Protein AF-A0A0B5AF72-F1 (afdb_monomer_lite)

pLDDT: mean 94.75, std 3.99, range [81.69, 98.5]

Structure (mmCIF, N/CA/C/O backbone):
data_AF-A0A0B5AF72-F1
#
_entry.id   AF-A0A0B5AF72-F1
#
loop_
_atom_site.group_PDB
_atom_site.id
_atom_site.type_symbol
_atom_site.label_atom_id
_atom_site.label_alt_id
_atom_site.label_comp_id
_atom_site.label_asym_id
_atom_site.label_entity_id
_atom_site.label_seq_id
_atom_site.pdbx_PDB_ins_code
_atom_site.Cartn_x
_atom_site.Cartn_y
_atom_site.Cartn_z
_atom_site.occupancy
_atom_site.B_iso_or_equiv
_atom_site.auth_seq_id
_atom_site.auth_comp_id
_atom_site.auth_asym_id
_atom_site.auth_atom_id
_atom_site.pdbx_PDB_model_num
ATOM 1 N N . ARG A 1 1 ? 0.062 -11.822 4.879 1.00 89.31 1 ARG A N 1
ATOM 2 C CA . ARG A 1 1 ? -0.081 -11.458 6.305 1.00 89.31 1 ARG A CA 1
ATOM 3 C C . ARG A 1 1 ? 1.266 -10.952 6.785 1.00 89.31 1 ARG A C 1
ATOM 5 O O . ARG A 1 1 ? 2.211 -11.730 6.780 1.00 89.31 1 ARG A O 1
ATOM 12 N N . THR A 1 2 ? 1.363 -9.663 7.081 1.00 95.06 2 THR A N 1
ATOM 13 C CA . THR A 1 2 ? 2.614 -8.940 7.354 1.00 95.06 2 THR A CA 1
ATOM 14 C C . THR A 1 2 ? 2.796 -8.628 8.838 1.00 95.06 2 THR A C 1
ATOM 16 O O . THR A 1 2 ? 3.921 -8.395 9.265 1.00 95.06 2 THR A O 1
ATOM 19 N N . GLY A 1 3 ? 1.713 -8.626 9.625 1.00 94.19 3 GLY A N 1
ATOM 20 C CA . GLY A 1 3 ? 1.731 -8.202 11.026 1.00 94.19 3 GLY A CA 1
ATOM 21 C C . GLY A 1 3 ? 1.612 -6.686 11.216 1.00 94.19 3 GLY A C 1
ATOM 22 O O . GLY A 1 3 ? 1.630 -6.223 12.352 1.00 94.19 3 GLY A O 1
ATOM 23 N N . TYR A 1 4 ? 1.459 -5.914 10.133 1.00 95.25 4 TYR A N 1
ATOM 24 C CA . TYR A 1 4 ? 1.215 -4.470 10.175 1.00 95.25 4 TYR A CA 1
ATOM 25 C C . TYR A 1 4 ? -0.272 -4.199 9.914 1.00 95.25 4 TYR A C 1
ATOM 27 O O . TYR A 1 4 ? -0.705 -4.367 8.772 1.00 95.25 4 TYR A O 1
ATOM 35 N N . PRO A 1 5 ? -1.061 -3.767 10.922 1.00 95.81 5 PRO A N 1
ATOM 36 C CA . PRO A 1 5 ? -2.522 -3.757 10.824 1.00 95.81 5 PRO A CA 1
ATOM 37 C C . PRO A 1 5 ? -3.080 -2.980 9.630 1.00 95.81 5 PRO A C 1
ATOM 39 O O . PRO A 1 5 ? -3.944 -3.496 8.933 1.00 95.81 5 PRO A O 1
ATOM 42 N N . LEU A 1 6 ? -2.555 -1.786 9.333 1.00 95.81 6 LEU A N 1
ATOM 43 C CA . LEU A 1 6 ? -3.042 -0.981 8.206 1.00 95.81 6 LEU A CA 1
ATOM 44 C C . LEU A 1 6 ? -2.759 -1.643 6.844 1.00 95.81 6 LEU A C 1
ATOM 46 O O . LEU A 1 6 ? -3.601 -1.613 5.950 1.00 95.81 6 LEU A O 1
ATOM 50 N N . VAL A 1 7 ? -1.596 -2.287 6.702 1.00 97.19 7 VAL A N 1
ATOM 51 C CA . VAL A 1 7 ? -1.216 -3.018 5.482 1.00 97.19 7 VAL A CA 1
ATOM 52 C C . VAL A 1 7 ? -2.067 -4.279 5.335 1.00 97.19 7 VAL A C 1
ATOM 54 O O . VAL A 1 7 ? -2.611 -4.532 4.266 1.00 97.19 7 VAL A O 1
ATOM 57 N N . ASP A 1 8 ? -2.206 -5.065 6.405 1.00 97.69 8 ASP A N 1
ATOM 58 C CA . ASP A 1 8 ? -2.997 -6.299 6.391 1.00 97.69 8 ASP A CA 1
ATOM 59 C C . ASP A 1 8 ? -4.496 -6.022 6.172 1.00 97.69 8 ASP A C 1
ATOM 61 O O . ASP A 1 8 ? -5.150 -6.785 5.458 1.00 97.69 8 ASP A O 1
ATOM 65 N N . ALA A 1 9 ? -5.028 -4.923 6.720 1.00 97.69 9 ALA A N 1
ATOM 66 C CA . ALA A 1 9 ? -6.384 -4.447 6.454 1.00 97.69 9 ALA A CA 1
ATOM 67 C C . ALA A 1 9 ? -6.574 -4.100 4.970 1.00 97.69 9 ALA A C 1
ATOM 69 O O . ALA A 1 9 ? -7.504 -4.610 4.349 1.00 97.69 9 ALA A O 1
ATOM 70 N N . GLY A 1 10 ? -5.642 -3.340 4.382 1.00 97.69 10 GLY A N 1
ATOM 71 C CA . GLY A 1 10 ? -5.648 -3.027 2.952 1.00 97.69 10 GLY A CA 1
ATOM 72 C C . GLY A 1 10 ? -5.625 -4.269 2.069 1.00 97.69 10 GLY A C 1
ATOM 73 O O . GLY A 1 10 ? -6.468 -4.436 1.194 1.00 97.69 10 GLY A O 1
ATOM 74 N N . MET A 1 11 ? -4.722 -5.211 2.336 1.00 98.31 11 MET A N 1
ATOM 75 C CA . MET A 1 11 ? -4.662 -6.442 1.542 1.00 98.31 11 MET A CA 1
ATOM 76 C C . MET A 1 11 ? -5.947 -7.283 1.647 1.00 98.31 11 MET A C 1
ATOM 78 O O . MET A 1 11 ? -6.306 -7.961 0.685 1.00 98.31 11 MET A O 1
ATOM 82 N N . ARG A 1 12 ? -6.658 -7.242 2.786 1.00 98.38 12 ARG A N 1
ATOM 83 C CA . ARG A 1 12 ? -7.964 -7.905 2.939 1.00 98.38 12 ARG A CA 1
ATOM 84 C C . ARG A 1 12 ? -9.094 -7.166 2.231 1.00 98.38 12 ARG A C 1
ATOM 86 O O . ARG A 1 12 ? -9.921 -7.834 1.618 1.00 98.38 12 ARG A O 1
ATOM 93 N N . GLU A 1 13 ? -9.118 -5.835 2.292 1.00 98.50 13 GLU A N 1
ATOM 94 C CA . GLU A 1 13 ? -10.061 -5.015 1.523 1.00 98.50 13 GLU A CA 1
ATOM 95 C C . GLU A 1 13 ? -9.928 -5.304 0.028 1.00 98.50 13 GLU A C 1
ATOM 97 O O . GLU A 1 13 ? -10.921 -5.645 -0.618 1.00 98.50 13 GLU A O 1
ATOM 102 N N . LEU A 1 14 ? -8.696 -5.252 -0.491 1.00 98.38 14 LEU A N 1
ATOM 103 C CA . LEU A 1 14 ? -8.390 -5.532 -1.890 1.00 98.38 14 LEU A CA 1
ATOM 104 C C . LEU A 1 14 ? -8.913 -6.905 -2.307 1.00 98.38 14 LEU A C 1
ATOM 106 O O . LEU A 1 14 ? -9.634 -7.022 -3.289 1.00 98.38 14 LEU A O 1
ATOM 110 N N . TRP A 1 15 ? -8.593 -7.945 -1.536 1.00 98.00 15 TRP A N 1
ATOM 111 C CA . TRP A 1 15 ? -9.016 -9.303 -1.863 1.00 98.00 15 TRP A CA 1
ATOM 112 C C . TRP A 1 15 ? -10.539 -9.491 -1.815 1.00 98.00 15 TRP A C 1
ATOM 114 O O . TRP A 1 15 ? -11.099 -10.229 -2.621 1.00 98.00 15 TRP A O 1
ATOM 124 N N . ALA A 1 16 ? -11.216 -8.845 -0.865 1.00 98.19 16 ALA A N 1
ATOM 125 C CA . ALA A 1 16 ? -12.653 -9.002 -0.672 1.00 98.19 16 ALA A CA 1
ATOM 126 C C . ALA A 1 16 ? -13.496 -8.179 -1.658 1.00 98.19 16 ALA A C 1
ATOM 128 O O . ALA A 1 16 ? -14.629 -8.559 -1.949 1.00 98.19 16 ALA A O 1
ATOM 129 N N . THR A 1 17 ? -12.978 -7.042 -2.127 1.00 98.50 17 THR A N 1
ATOM 130 C CA . THR A 1 17 ? -13.766 -6.048 -2.880 1.00 98.50 17 THR A CA 1
ATOM 131 C C . THR A 1 17 ? -13.237 -5.766 -4.277 1.00 98.50 17 THR A C 1
ATOM 133 O O . THR A 1 17 ? -13.971 -5.234 -5.104 1.00 98.50 17 THR A O 1
ATOM 136 N N . GLY A 1 18 ? -11.972 -6.095 -4.536 1.00 98.38 18 GLY A N 1
ATOM 137 C CA . GLY A 1 18 ? -11.254 -5.688 -5.736 1.00 98.38 18 GLY A CA 1
ATOM 138 C C . GLY A 1 18 ? -11.019 -4.179 -5.829 1.00 98.38 18 GLY A C 1
ATOM 139 O O . GLY A 1 18 ? -10.831 -3.648 -6.919 1.00 98.38 18 GLY A O 1
ATOM 140 N N . TRP A 1 19 ? -11.050 -3.460 -4.707 1.00 98.12 19 TRP A N 1
ATOM 141 C CA . TRP A 1 19 ? -10.807 -2.023 -4.661 1.00 98.12 19 TRP A CA 1
ATOM 142 C C . TRP A 1 19 ? -9.934 -1.653 -3.463 1.00 98.12 19 TRP A C 1
ATOM 144 O O . TRP A 1 19 ? -9.903 -2.349 -2.452 1.00 98.12 19 TRP A O 1
ATOM 154 N N . LEU A 1 20 ? -9.222 -0.534 -3.582 1.00 97.88 20 LEU A N 1
ATOM 155 C CA . LEU A 1 20 ? -8.472 0.083 -2.495 1.00 97.88 20 LEU A CA 1
ATOM 156 C C . LEU A 1 20 ? -8.585 1.597 -2.564 1.00 97.88 20 LEU A C 1
ATOM 158 O O . LEU A 1 20 ? -8.392 2.186 -3.633 1.00 97.88 20 LEU A O 1
ATOM 162 N N . HIS A 1 21 ? -8.759 2.222 -1.400 1.00 95.88 21 HIS A N 1
ATOM 163 C CA . HIS A 1 21 ? -8.616 3.666 -1.270 1.00 95.88 21 HIS A CA 1
ATOM 164 C C . HIS A 1 21 ? -7.190 4.090 -1.646 1.00 95.88 21 HIS A C 1
ATOM 166 O O . HIS A 1 21 ? -6.221 3.454 -1.229 1.00 95.88 21 HIS A O 1
ATOM 172 N N . ASP A 1 22 ? -7.042 5.192 -2.386 1.00 94.44 22 ASP A N 1
ATOM 173 C CA . ASP A 1 22 ? -5.755 5.666 -2.924 1.00 94.44 22 ASP A CA 1
ATOM 174 C C . ASP A 1 22 ? -4.644 5.746 -1.859 1.00 94.44 22 ASP A C 1
ATOM 176 O O . ASP A 1 22 ? -3.522 5.276 -2.049 1.00 94.44 22 ASP A O 1
ATOM 180 N N . ARG A 1 23 ? -4.972 6.256 -0.667 1.00 93.94 23 ARG A N 1
ATOM 181 C CA . ARG A 1 23 ? -4.008 6.309 0.446 1.00 93.94 23 ARG A CA 1
ATOM 182 C C . ARG A 1 23 ? -3.550 4.929 0.912 1.00 93.94 23 ARG A C 1
ATOM 184 O O . ARG A 1 23 ? -2.375 4.762 1.226 1.00 93.94 23 ARG A O 1
ATOM 191 N N . ILE A 1 24 ? -4.441 3.941 0.919 1.00 96.12 24 ILE A N 1
ATOM 192 C CA . ILE A 1 24 ? -4.094 2.567 1.286 1.00 96.12 24 ILE A CA 1
ATOM 193 C C . ILE A 1 24 ? -3.250 1.917 0.188 1.00 96.12 24 ILE A C 1
ATOM 195 O O . ILE A 1 24 ? -2.290 1.225 0.520 1.00 96.12 24 ILE A O 1
ATOM 199 N N . ARG A 1 25 ? -3.512 2.211 -1.097 1.00 97.06 25 ARG A N 1
ATOM 200 C CA . ARG A 1 25 ? -2.623 1.800 -2.201 1.00 97.06 25 ARG A CA 1
ATOM 201 C C . ARG A 1 25 ? -1.199 2.295 -1.961 1.00 97.06 25 ARG A C 1
ATOM 203 O O . ARG A 1 25 ? -0.270 1.499 -2.004 1.00 97.06 25 ARG A O 1
ATOM 210 N N . VAL A 1 26 ? -1.026 3.573 -1.612 1.0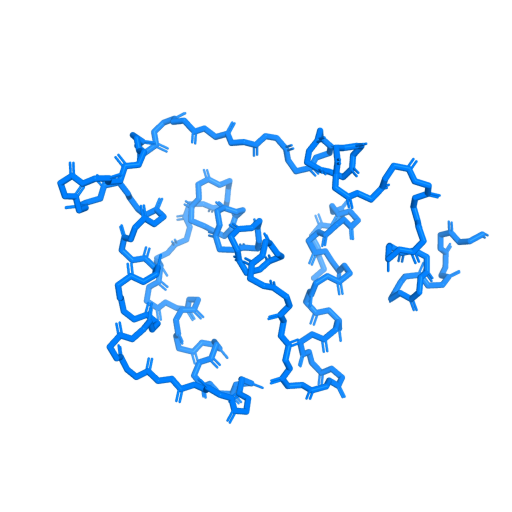0 95.38 26 VAL A N 1
ATOM 211 C CA . VAL A 1 26 ? 0.299 4.136 -1.292 1.00 95.38 26 VAL A CA 1
ATOM 212 C C . VAL A 1 26 ? 0.955 3.429 -0.105 1.00 95.38 26 VAL A C 1
ATOM 214 O O . VAL A 1 26 ? 2.126 3.067 -0.200 1.00 95.38 26 VAL A O 1
ATOM 217 N N . VAL A 1 27 ? 0.227 3.192 0.991 1.00 95.69 27 VAL A N 1
ATOM 218 C CA . VAL A 1 27 ? 0.765 2.498 2.177 1.00 95.69 27 VAL A CA 1
ATOM 219 C C . VAL A 1 27 ? 1.210 1.075 1.836 1.00 95.69 27 VAL A C 1
ATOM 221 O O . VAL A 1 27 ? 2.332 0.686 2.160 1.00 95.69 27 VAL A O 1
ATOM 224 N N . VAL A 1 28 ? 0.356 0.305 1.159 1.00 97.00 28 VAL A N 1
ATOM 225 C CA . VAL A 1 28 ? 0.627 -1.086 0.774 1.00 97.00 28 VAL A CA 1
ATOM 226 C C . VAL A 1 28 ? 1.807 -1.163 -0.196 1.00 97.00 28 VAL A C 1
ATOM 228 O O . VAL A 1 28 ? 2.738 -1.938 0.033 1.00 97.00 28 VAL A O 1
ATOM 231 N N . SER A 1 29 ? 1.813 -0.336 -1.243 1.00 96.88 29 SER A N 1
ATOM 232 C CA . SER A 1 29 ? 2.879 -0.327 -2.247 1.00 96.88 29 SER A CA 1
ATOM 233 C C . SER A 1 29 ? 4.208 0.156 -1.662 1.00 96.88 29 SER A C 1
ATOM 235 O O . SER A 1 29 ? 5.250 -0.439 -1.937 1.00 96.88 29 SER A O 1
ATOM 237 N N . SER A 1 30 ? 4.189 1.181 -0.802 1.00 95.81 30 SER A N 1
ATOM 238 C CA . SER A 1 30 ? 5.378 1.663 -0.086 1.00 95.81 30 SER A CA 1
ATOM 239 C C . SER A 1 30 ? 5.942 0.594 0.846 1.00 95.81 30 SER A C 1
ATOM 241 O O . SER A 1 30 ? 7.142 0.330 0.822 1.00 95.81 30 SER A O 1
ATOM 243 N N . PHE A 1 31 ?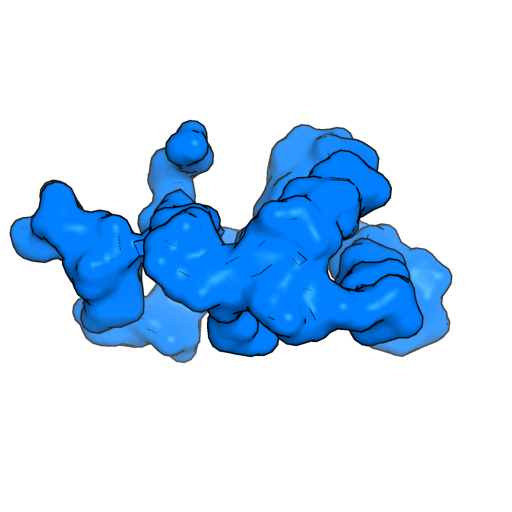 5.088 -0.102 1.603 1.00 96.00 31 PHE A N 1
ATOM 244 C CA . PHE A 1 31 ? 5.516 -1.224 2.436 1.00 96.00 31 PHE A CA 1
ATOM 245 C C . PHE A 1 31 ? 6.173 -2.330 1.598 1.00 96.00 31 PHE A C 1
ATOM 247 O O . PHE A 1 31 ? 7.261 -2.804 1.923 1.00 96.00 31 PHE A O 1
ATOM 254 N N . PHE A 1 32 ? 5.550 -2.707 0.481 1.00 97.19 32 PHE A N 1
ATOM 255 C CA . PHE A 1 32 ? 6.058 -3.746 -0.411 1.00 97.19 32 PHE A CA 1
ATOM 256 C C . PHE A 1 32 ? 7.434 -3.402 -1.006 1.00 97.19 32 PHE A C 1
ATOM 258 O O . PHE A 1 32 ? 8.347 -4.227 -0.994 1.00 97.19 32 PHE A O 1
ATOM 265 N N . VAL A 1 33 ? 7.600 -2.177 -1.503 1.00 96.38 33 VAL A N 1
ATOM 266 C CA . VAL A 1 33 ? 8.833 -1.749 -2.176 1.00 96.38 33 VAL A CA 1
ATOM 267 C C . VAL A 1 33 ? 9.919 -1.354 -1.183 1.00 96.38 33 VAL A C 1
ATOM 269 O O . VAL A 1 33 ? 11.067 -1.748 -1.348 1.00 96.38 33 VAL A O 1
ATOM 272 N N . LYS A 1 34 ? 9.589 -0.558 -0.165 1.00 94.38 34 LYS A N 1
ATOM 273 C CA . LYS A 1 34 ? 10.591 0.097 0.683 1.00 94.38 34 LYS A CA 1
ATOM 274 C C . LYS A 1 34 ? 10.886 -0.660 1.974 1.00 94.38 34 LYS A C 1
ATOM 276 O O . LYS A 1 34 ? 12.022 -0.634 2.436 1.00 94.38 34 LYS A O 1
ATOM 281 N N . VAL A 1 35 ? 9.895 -1.351 2.546 1.00 94.25 35 VAL A N 1
ATOM 282 C CA . VAL A 1 35 ? 10.084 -2.141 3.777 1.00 94.25 35 VAL A CA 1
ATOM 283 C C . VAL A 1 35 ? 10.486 -3.574 3.445 1.00 94.25 35 VAL A C 1
ATOM 285 O O . VAL A 1 35 ? 11.471 -4.068 3.985 1.00 94.25 35 VAL A O 1
ATOM 288 N N . LEU A 1 36 ? 9.764 -4.239 2.537 1.00 95.44 36 LEU A N 1
ATOM 289 C CA . LEU A 1 36 ? 10.091 -5.612 2.132 1.00 95.44 36 LEU A CA 1
ATOM 290 C C . LEU A 1 36 ? 11.197 -5.690 1.069 1.00 95.44 36 LEU A C 1
ATOM 292 O O . LEU A 1 36 ? 11.716 -6.777 0.831 1.00 95.44 36 LEU A O 1
ATOM 296 N N . GLN A 1 37 ? 11.548 -4.566 0.432 1.00 94.88 37 GLN A N 1
ATOM 297 C CA . GLN A 1 37 ? 12.551 -4.497 -0.641 1.00 94.88 37 GLN A CA 1
ATOM 298 C C . GLN A 1 37 ? 12.253 -5.438 -1.819 1.00 94.88 37 GLN A C 1
ATOM 300 O O . GLN A 1 37 ? 13.158 -6.002 -2.436 1.00 94.88 37 GLN A O 1
ATOM 305 N N . LEU A 1 38 ? 10.968 -5.611 -2.144 1.00 97.00 38 LEU A N 1
ATOM 306 C CA . LEU A 1 38 ? 10.534 -6.483 -3.232 1.00 97.00 38 LEU A CA 1
ATOM 307 C C . LEU A 1 38 ? 10.420 -5.728 -4.569 1.00 97.00 38 LEU A C 1
ATOM 309 O O . LEU A 1 38 ? 10.115 -4.531 -4.588 1.00 97.00 38 LEU A O 1
ATOM 313 N N . PRO A 1 39 ? 10.612 -6.411 -5.717 1.00 97.44 39 PRO A N 1
ATOM 314 C CA . PRO A 1 39 ? 10.504 -5.777 -7.028 1.00 97.44 39 PRO A CA 1
ATOM 315 C C . PRO A 1 39 ? 9.090 -5.246 -7.286 1.00 97.44 39 PRO A C 1
ATOM 317 O O . PRO A 1 39 ? 8.148 -6.027 -7.396 1.00 97.44 39 PRO A O 1
ATOM 320 N N . TRP A 1 40 ? 8.937 -3.931 -7.466 1.00 97.00 40 TRP A N 1
ATOM 321 C CA . TRP A 1 40 ? 7.633 -3.263 -7.629 1.00 97.00 40 TRP A CA 1
ATOM 322 C C . TRP A 1 40 ? 6.731 -3.883 -8.708 1.00 97.00 40 TRP A C 1
ATOM 324 O O . TRP A 1 40 ? 5.516 -3.932 -8.549 1.00 97.00 40 TRP A O 1
ATOM 334 N N . ARG A 1 41 ? 7.316 -4.433 -9.782 1.00 97.75 41 ARG A N 1
ATOM 335 C CA . ARG A 1 41 ? 6.575 -5.104 -10.865 1.00 97.75 41 ARG A CA 1
ATOM 336 C C . ARG A 1 41 ? 5.774 -6.315 -10.382 1.00 97.75 41 ARG A C 1
ATOM 338 O O . ARG A 1 41 ? 4.769 -6.653 -10.995 1.00 97.75 41 ARG A O 1
ATOM 345 N N . TRP A 1 42 ? 6.209 -6.979 -9.310 1.00 98.38 42 TRP A N 1
ATOM 346 C CA . TRP A 1 42 ? 5.463 -8.085 -8.702 1.00 98.38 42 TRP A CA 1
ATOM 347 C C . TRP A 1 42 ? 4.208 -7.578 -7.996 1.00 98.38 42 TRP A C 1
ATOM 349 O O . TRP A 1 42 ? 3.144 -8.170 -8.149 1.00 98.38 42 TRP A O 1
ATOM 359 N N . GLY A 1 43 ? 4.324 -6.456 -7.284 1.00 97.94 43 GLY A N 1
ATOM 360 C CA . GLY A 1 43 ? 3.184 -5.773 -6.683 1.00 97.94 43 GLY A CA 1
ATOM 361 C C . GLY A 1 43 ? 2.212 -5.247 -7.740 1.00 97.94 43 GLY A C 1
ATOM 362 O O . GLY A 1 43 ? 1.019 -5.510 -7.641 1.00 97.94 43 GLY A O 1
ATOM 363 N N . MET A 1 44 ? 2.726 -4.617 -8.805 1.00 97.81 44 MET A N 1
ATOM 364 C CA . MET A 1 44 ? 1.913 -4.171 -9.944 1.00 97.81 44 MET A CA 1
ATOM 365 C C . MET A 1 44 ? 1.158 -5.330 -10.594 1.00 97.81 44 MET A C 1
ATOM 367 O O . MET A 1 44 ? -0.030 -5.206 -10.854 1.00 97.81 44 MET A O 1
ATOM 371 N N . LYS A 1 45 ? 1.816 -6.475 -10.811 1.00 98.31 45 LYS A N 1
ATOM 372 C CA . LYS A 1 45 ? 1.146 -7.670 -11.333 1.00 98.31 45 LYS A CA 1
ATOM 373 C C . LYS A 1 45 ? 0.028 -8.151 -10.404 1.00 98.31 45 LYS A C 1
ATOM 375 O O . LYS A 1 45 ? -1.041 -8.503 -10.877 1.00 98.31 45 LYS A O 1
ATOM 380 N N . TYR A 1 46 ? 0.259 -8.156 -9.093 1.00 98.12 46 TYR A N 1
ATOM 381 C CA . TYR A 1 46 ? -0.782 -8.543 -8.142 1.00 98.12 46 TYR A CA 1
ATOM 382 C C . TYR A 1 46 ? -1.971 -7.572 -8.172 1.00 98.12 46 TYR A C 1
ATOM 384 O O . TYR A 1 46 ? -3.118 -8.008 -8.159 1.00 98.12 46 TYR A O 1
ATOM 392 N N . PHE A 1 47 ? -1.701 -6.267 -8.249 1.00 97.94 47 PHE A N 1
ATOM 393 C CA . PHE A 1 47 ? -2.724 -5.229 -8.393 1.00 97.94 47 PHE A CA 1
ATOM 394 C C . PHE A 1 47 ? -3.518 -5.412 -9.689 1.00 97.94 47 PHE A C 1
ATOM 396 O O . PHE A 1 47 ? -4.740 -5.417 -9.638 1.00 97.94 47 PHE A O 1
ATOM 403 N N . TRP A 1 48 ? -2.844 -5.695 -10.804 1.00 98.06 48 TRP A N 1
ATOM 404 C CA . TRP A 1 48 ? -3.480 -6.002 -12.087 1.00 98.06 48 TRP A CA 1
ATOM 405 C C . TRP A 1 48 ? -4.469 -7.173 -12.007 1.00 98.06 48 TRP A C 1
ATOM 407 O O . TRP A 1 48 ? -5.541 -7.126 -12.601 1.00 98.06 48 TRP A O 1
ATOM 417 N N . ASP A 1 49 ? -4.124 -8.218 -11.251 1.00 98.12 49 ASP A N 1
ATOM 418 C CA . ASP A 1 49 ? -4.956 -9.418 -11.118 1.00 98.12 49 ASP A CA 1
ATOM 419 C C . ASP A 1 49 ? -6.107 -9.257 -10.100 1.00 98.12 49 ASP A C 1
ATOM 421 O O . ASP A 1 49 ? -6.980 -10.124 -10.025 1.00 98.12 49 ASP A O 1
ATOM 425 N N . THR A 1 50 ? -6.113 -8.195 -9.282 1.00 98.12 50 THR A N 1
ATOM 426 C CA . THR A 1 50 ? -7.048 -8.053 -8.145 1.00 98.12 50 THR A CA 1
ATOM 427 C C . THR A 1 50 ? -7.887 -6.785 -8.162 1.00 98.12 50 THR A C 1
ATOM 429 O O . THR A 1 50 ? -8.997 -6.800 -7.634 1.00 98.12 50 THR A O 1
ATOM 432 N N . LEU A 1 51 ? -7.400 -5.697 -8.752 1.00 98.44 51 LEU A N 1
ATOM 433 C CA . LEU A 1 51 ? -8.135 -4.446 -8.846 1.00 98.44 51 LEU A CA 1
ATOM 434 C C . LEU A 1 51 ? -9.162 -4.499 -9.974 1.00 98.44 51 LEU A C 1
ATOM 436 O O . LEU A 1 51 ? -8.842 -4.789 -11.123 1.00 98.44 51 LEU A O 1
ATOM 440 N N . LEU A 1 52 ? -10.401 -4.140 -9.651 1.00 98.31 52 LEU A N 1
ATOM 441 C CA . LEU A 1 52 ? -11.472 -3.961 -10.631 1.00 98.31 52 LEU A CA 1
ATOM 442 C C . LEU A 1 52 ? -11.238 -2.743 -11.530 1.00 98.31 52 LEU A C 1
ATOM 444 O O . LEU A 1 52 ? -11.775 -2.688 -12.632 1.00 98.31 52 LEU A O 1
ATOM 448 N N . ASP A 1 53 ? -10.459 -1.774 -11.049 1.00 97.75 53 ASP A N 1
ATOM 449 C CA . ASP A 1 53 ? -10.079 -0.553 -11.756 1.00 97.75 53 ASP A CA 1
ATOM 450 C C . ASP A 1 53 ? -8.611 -0.566 -12.209 1.00 97.75 53 ASP A C 1
ATOM 452 O O . ASP A 1 53 ? -8.018 0.497 -12.381 1.00 97.75 53 ASP A O 1
ATOM 456 N N . ALA A 1 54 ? -8.029 -1.759 -12.391 1.00 97.44 54 ALA A N 1
ATOM 457 C CA . ALA A 1 54 ? -6.676 -1.909 -12.914 1.00 97.44 54 ALA A CA 1
ATOM 458 C C . ALA A 1 54 ? -6.526 -1.166 -14.251 1.00 97.44 54 ALA A C 1
ATOM 460 O O . ALA A 1 54 ? -7.289 -1.383 -15.197 1.00 97.44 54 ALA A O 1
ATOM 461 N N . ASP A 1 55 ? -5.511 -0.312 -14.326 1.00 97.94 55 ASP A N 1
ATOM 462 C CA . ASP A 1 55 ? -5.203 0.498 -15.498 1.00 97.94 55 ASP A CA 1
ATOM 463 C C . ASP A 1 55 ? -3.690 0.585 -15.664 1.00 97.94 55 ASP A C 1
ATOM 465 O O . ASP A 1 55 ? -2.961 0.921 -14.732 1.00 97.94 55 ASP A O 1
ATOM 469 N N . LEU A 1 56 ? -3.204 0.279 -16.868 1.00 96.50 56 LEU A N 1
ATOM 470 C CA . LEU A 1 56 ? -1.773 0.104 -17.098 1.00 96.50 56 LEU A CA 1
ATOM 471 C C . LEU A 1 56 ? -0.995 1.398 -16.848 1.00 96.50 56 LEU A C 1
ATOM 473 O O . LEU A 1 56 ? 0.101 1.347 -16.292 1.00 96.50 56 LEU A O 1
ATOM 477 N N . GLU A 1 57 ? -1.536 2.537 -17.276 1.00 96.56 57 GLU A N 1
ATOM 478 C CA . GLU A 1 57 ? -0.867 3.829 -17.136 1.00 96.56 57 GLU A CA 1
ATOM 479 C C . GLU A 1 57 ? -0.845 4.262 -15.669 1.00 96.56 57 GLU A C 1
ATOM 481 O O . GLU A 1 57 ? 0.226 4.527 -15.113 1.00 96.56 57 GLU A O 1
ATOM 486 N N . SER A 1 58 ? -2.010 4.245 -15.025 1.00 95.50 58 SER A N 1
ATOM 487 C CA . SER A 1 58 ? -2.175 4.646 -13.629 1.00 95.50 58 SER A CA 1
ATOM 488 C C . SER A 1 58 ? -1.365 3.760 -12.683 1.00 95.50 58 SER A C 1
ATOM 490 O O . SER A 1 58 ? -0.646 4.273 -11.820 1.00 95.50 58 SER A O 1
ATOM 492 N N . ASP A 1 59 ? -1.407 2.438 -12.866 1.00 96.31 59 ASP A N 1
ATOM 493 C CA . ASP A 1 59 ? -0.667 1.504 -12.021 1.00 96.31 59 ASP A CA 1
ATOM 494 C C . ASP A 1 59 ? 0.843 1.614 -12.266 1.00 96.31 59 ASP A C 1
ATOM 496 O O . ASP A 1 59 ? 1.617 1.706 -11.310 1.00 96.31 59 ASP A O 1
ATOM 500 N N . ALA A 1 60 ? 1.303 1.665 -13.521 1.00 96.00 60 ALA A N 1
ATOM 501 C CA . ALA A 1 60 ? 2.734 1.769 -13.801 1.00 96.00 60 ALA A CA 1
ATOM 502 C C . ALA A 1 60 ? 3.338 3.064 -13.240 1.00 96.00 60 ALA A C 1
ATOM 504 O O . ALA A 1 60 ? 4.426 3.019 -12.657 1.00 96.00 60 ALA A O 1
ATOM 505 N N . LEU A 1 61 ? 2.643 4.198 -13.382 1.00 95.88 61 LEU A N 1
ATOM 506 C CA . LEU A 1 61 ? 3.077 5.476 -12.819 1.00 95.88 61 LEU A CA 1
ATOM 507 C C . LEU A 1 61 ? 3.000 5.468 -11.292 1.00 95.88 61 LEU A C 1
ATOM 509 O O . LEU A 1 61 ? 3.956 5.883 -10.642 1.00 95.88 61 LEU A O 1
ATOM 513 N N . GLY A 1 62 ? 1.926 4.934 -10.708 1.00 95.94 62 GLY A N 1
ATOM 514 C CA . GLY A 1 62 ? 1.769 4.826 -9.259 1.00 95.94 62 GLY A CA 1
ATOM 515 C C . GLY A 1 62 ? 2.874 3.990 -8.610 1.00 95.94 62 GLY A C 1
ATOM 516 O O . GLY A 1 62 ? 3.504 4.421 -7.645 1.00 95.94 62 GLY A O 1
ATOM 517 N N . TRP A 1 63 ? 3.186 2.818 -9.164 1.00 97.00 63 TRP A N 1
ATOM 518 C CA . TRP A 1 63 ? 4.259 1.971 -8.639 1.00 97.00 63 TRP A CA 1
ATOM 519 C C . TRP A 1 63 ? 5.654 2.583 -8.837 1.00 97.00 63 TRP A C 1
ATOM 521 O O . TRP A 1 63 ? 6.487 2.479 -7.934 1.00 97.00 63 TRP A O 1
ATOM 531 N N . GLN A 1 64 ? 5.911 3.262 -9.960 1.00 95.50 64 GLN A N 1
ATOM 532 C CA . GLN A 1 64 ? 7.169 3.995 -10.177 1.00 95.50 64 GLN A CA 1
ATOM 533 C C . GLN A 1 64 ? 7.299 5.227 -9.274 1.00 95.50 64 GLN A C 1
ATOM 535 O O . GLN A 1 64 ? 8.394 5.560 -8.811 1.00 95.50 64 GLN A O 1
ATOM 540 N N . TYR A 1 65 ? 6.178 5.885 -8.972 1.00 95.31 65 TYR A N 1
ATOM 541 C CA . TYR A 1 65 ? 6.148 6.997 -8.035 1.00 95.31 65 TYR A CA 1
ATOM 542 C C . TYR A 1 65 ? 6.685 6.556 -6.667 1.00 95.31 65 TYR A C 1
ATOM 544 O O . TYR A 1 65 ? 7.535 7.231 -6.082 1.00 95.31 65 TYR A O 1
ATOM 552 N N . ILE A 1 66 ? 6.251 5.381 -6.198 1.00 95.62 66 ILE A N 1
ATOM 553 C CA . ILE A 1 66 ? 6.690 4.780 -4.932 1.00 95.62 66 ILE A CA 1
ATOM 554 C C . ILE A 1 66 ? 8.183 4.424 -4.938 1.00 95.62 66 ILE A C 1
ATOM 556 O O . ILE A 1 66 ? 8.830 4.519 -3.893 1.00 95.62 66 ILE A O 1
ATOM 560 N N . THR A 1 67 ? 8.756 4.043 -6.084 1.00 94.25 67 THR A N 1
ATOM 561 C CA . THR A 1 67 ? 10.177 3.664 -6.178 1.00 94.25 67 THR A CA 1
ATOM 562 C C . THR A 1 67 ? 11.142 4.846 -6.171 1.00 94.25 67 THR A C 1
ATOM 564 O O . THR A 1 67 ? 12.347 4.619 -6.127 1.00 94.25 67 THR A O 1
ATOM 567 N N . GLY A 1 68 ? 10.664 6.093 -6.204 1.00 92.81 68 GLY A N 1
ATOM 568 C CA . GLY A 1 68 ? 11.563 7.250 -6.230 1.00 92.81 68 GLY A CA 1
ATOM 569 C C . GLY A 1 68 ? 12.141 7.569 -7.610 1.00 92.81 68 GLY A C 1
ATOM 570 O O . GLY A 1 68 ? 13.125 8.294 -7.690 1.00 92.81 68 GLY A O 1
ATOM 571 N N . THR A 1 69 ? 11.596 6.994 -8.688 1.00 90.25 69 THR A N 1
ATOM 572 C CA . THR A 1 69 ? 12.199 7.073 -10.033 1.00 90.25 69 THR A CA 1
ATOM 573 C C . THR A 1 69 ? 11.592 8.152 -10.924 1.00 90.25 69 THR A C 1
ATOM 575 O O . THR A 1 69 ? 12.164 8.441 -11.974 1.00 90.25 69 THR A O 1
ATOM 578 N N . LEU A 1 70 ? 10.442 8.724 -10.553 1.00 93.75 70 LEU A N 1
ATOM 579 C CA . LEU A 1 70 ? 9.830 9.823 -11.299 1.00 93.75 70 LEU A CA 1
ATOM 580 C C . LEU A 1 70 ? 10.358 11.178 -10.797 1.00 93.75 70 LEU A C 1
ATOM 582 O O . LEU A 1 70 ? 10.754 11.279 -9.634 1.00 93.75 70 LEU A O 1
ATOM 586 N N . PRO A 1 71 ? 10.357 12.230 -11.640 1.00 91.81 71 PRO A N 1
ATOM 587 C CA . PRO A 1 71 ? 10.872 13.550 -11.263 1.00 91.81 71 PRO A CA 1
ATOM 588 C C . PRO A 1 71 ? 10.222 14.170 -10.017 1.00 91.81 71 PRO A C 1
ATOM 590 O O . PRO A 1 71 ? 10.857 14.963 -9.329 1.00 91.81 71 PRO A O 1
ATOM 593 N N . ASP A 1 72 ? 8.964 13.831 -9.736 1.00 91.69 72 ASP A N 1
ATOM 594 C CA . ASP A 1 72 ? 8.168 14.318 -8.606 1.00 91.69 72 ASP A CA 1
ATOM 595 C C . ASP A 1 72 ? 8.013 13.283 -7.477 1.00 91.69 72 ASP A C 1
ATOM 597 O O . ASP A 1 72 ? 7.334 13.534 -6.473 1.00 91.69 72 ASP A O 1
ATOM 601 N N . SER A 1 73 ? 8.646 12.115 -7.615 1.00 91.81 73 SER A N 1
ATOM 602 C CA . SER A 1 73 ? 8.650 11.093 -6.580 1.00 91.81 73 SER A CA 1
ATOM 603 C C . SER A 1 73 ? 9.342 11.571 -5.310 1.00 91.81 73 SER A C 1
ATOM 605 O O . SER A 1 73 ? 10.327 12.307 -5.329 1.00 91.81 73 SER A O 1
ATOM 607 N N . ARG A 1 74 ? 8.887 11.044 -4.171 1.00 83.69 74 ARG A N 1
ATOM 608 C CA . ARG A 1 74 ? 9.683 11.096 -2.941 1.00 83.69 74 ARG A CA 1
ATOM 609 C C . ARG A 1 74 ? 10.884 10.165 -3.057 1.00 83.69 74 ARG A C 1
ATOM 611 O O . ARG A 1 74 ? 10.763 9.072 -3.605 1.00 83.69 74 ARG A O 1
ATOM 618 N N . GLU A 1 75 ? 11.993 10.574 -2.454 1.00 88.12 75 GLU A N 1
ATOM 619 C CA . GLU A 1 75 ? 13.233 9.798 -2.384 1.00 88.12 75 GLU A CA 1
ATOM 620 C C . GLU A 1 75 ? 12.978 8.366 -1.881 1.00 88.12 75 GLU A C 1
ATOM 622 O O . GLU A 1 75 ? 12.083 8.104 -1.063 1.00 88.12 75 GLU A O 1
ATOM 627 N N . PHE A 1 76 ? 13.740 7.406 -2.408 1.00 86.88 76 PHE A N 1
ATOM 628 C CA . PHE A 1 76 ? 13.533 5.987 -2.117 1.00 86.88 76 PHE A CA 1
ATOM 629 C C . PHE A 1 76 ? 13.725 5.665 -0.626 1.00 86.88 76 PHE A C 1
ATOM 631 O O . PHE A 1 76 ? 12.911 4.945 -0.051 1.00 86.88 76 PHE A O 1
ATOM 638 N N . ASP A 1 77 ? 14.733 6.258 0.010 1.00 88.19 77 ASP A N 1
ATOM 639 C CA . ASP A 1 77 ? 15.084 6.097 1.427 1.00 88.19 77 ASP A CA 1
ATOM 640 C C . ASP A 1 77 ? 14.103 6.773 2.400 1.00 88.19 77 ASP A C 1
ATOM 642 O O . ASP A 1 77 ? 14.100 6.471 3.596 1.00 88.19 77 ASP A O 1
ATOM 646 N N . ARG A 1 78 ? 13.198 7.622 1.901 1.00 87.94 78 ARG A N 1
ATOM 647 C CA . ARG A 1 78 ? 12.075 8.133 2.686 1.00 87.94 78 ARG A CA 1
ATOM 648 C C . ARG A 1 78 ? 11.014 7.047 2.879 1.00 87.94 78 ARG A C 1
ATOM 650 O O . ARG A 1 78 ? 10.107 6.879 2.055 1.00 87.94 78 ARG A O 1
ATOM 657 N N . ILE A 1 79 ? 11.132 6.329 3.991 1.00 86.81 79 ILE A N 1
ATOM 658 C CA . ILE A 1 79 ? 10.208 5.275 4.421 1.00 86.81 79 ILE A CA 1
ATOM 659 C C . ILE A 1 79 ? 9.188 5.866 5.398 1.00 86.81 79 ILE A C 1
ATOM 661 O O . ILE A 1 79 ? 9.529 6.237 6.521 1.00 86.81 79 ILE A O 1
ATOM 665 N N . ASP A 1 80 ? 7.924 5.932 4.982 1.00 83.94 80 ASP A N 1
ATOM 666 C CA . ASP A 1 80 ? 6.823 6.285 5.878 1.00 83.94 80 ASP A CA 1
ATOM 667 C C . ASP A 1 80 ? 6.518 5.073 6.784 1.00 83.94 80 ASP A C 1
ATOM 669 O O . ASP A 1 80 ? 6.338 3.951 6.305 1.00 83.94 80 ASP A O 1
ATOM 673 N N . ASN A 1 81 ? 6.502 5.267 8.107 1.00 87.25 81 ASN A N 1
ATOM 674 C CA . ASN A 1 81 ? 6.259 4.173 9.048 1.00 87.25 81 ASN A CA 1
ATOM 675 C C . ASN A 1 81 ? 4.765 3.777 9.020 1.00 87.25 81 ASN A C 1
ATOM 677 O O . ASN A 1 81 ? 3.926 4.595 9.412 1.00 87.25 81 ASN A O 1
ATOM 681 N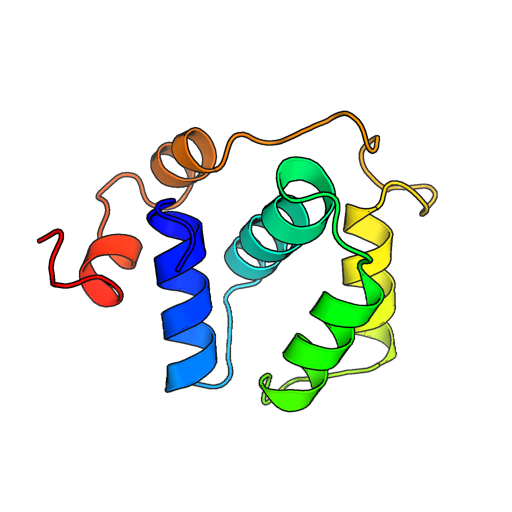 N . PRO A 1 82 ? 4.413 2.526 8.653 1.00 81.69 82 PRO A N 1
ATOM 682 C CA . PRO A 1 82 ? 3.018 2.108 8.497 1.00 81.69 82 PRO A CA 1
ATOM 683 C C . PRO A 1 82 ? 2.169 2.252 9.766 1.00 81.69 82 PRO A C 1
ATOM 685 O O . PRO A 1 82 ? 0.958 2.434 9.673 1.00 81.69 82 PRO A O 1
ATOM 688 N N . GLN A 1 83 ? 2.780 2.174 10.954 1.00 85.88 83 GLN A N 1
ATOM 689 C CA . GLN A 1 83 ? 2.065 2.390 12.215 1.00 85.88 83 GLN A CA 1
ATOM 690 C C . GLN A 1 83 ? 1.672 3.861 12.389 1.00 85.88 83 GLN A C 1
ATOM 692 O O . GLN A 1 83 ? 0.541 4.152 12.772 1.00 85.88 83 GLN A O 1
ATOM 697 N N . PHE A 1 84 ? 2.578 4.790 12.069 1.00 88.69 84 PHE A N 1
ATOM 698 C CA . PHE A 1 84 ? 2.290 6.225 12.136 1.00 88.69 84 PHE A CA 1
ATOM 699 C C . PHE A 1 84 ? 1.259 6.658 11.094 1.00 88.69 84 PHE A C 1
ATOM 701 O O . PHE A 1 84 ? 0.396 7.479 11.399 1.00 88.69 84 PHE A O 1
ATOM 708 N N . GLU A 1 85 ? 1.293 6.062 9.903 1.00 89.50 85 GLU A N 1
ATOM 709 C CA . GLU A 1 85 ? 0.256 6.269 8.889 1.00 89.50 85 GLU A CA 1
ATOM 710 C C . GLU A 1 85 ? -1.118 5.806 9.405 1.00 89.50 85 GLU A C 1
ATOM 712 O O . GLU A 1 85 ? -2.110 6.501 9.201 1.00 89.50 85 GLU A O 1
ATOM 717 N N . GLY A 1 86 ? -1.172 4.705 10.166 1.00 87.94 86 GLY A N 1
ATOM 718 C CA . GLY A 1 86 ? -2.379 4.256 10.870 1.00 87.94 86 GLY A CA 1
ATOM 719 C C . GLY A 1 86 ? -2.943 5.317 11.809 1.00 87.94 86 GLY A C 1
ATOM 720 O O . GLY A 1 86 ? -4.089 5.718 11.650 1.00 87.94 86 GLY A O 1
ATOM 721 N N . TYR A 1 87 ? -2.129 5.853 12.720 1.00 89.44 87 TYR A N 1
ATOM 722 C CA . TYR A 1 87 ? -2.584 6.908 13.638 1.00 89.44 87 TYR A CA 1
ATOM 723 C C . TYR A 1 87 ? -3.044 8.182 12.922 1.00 89.44 87 TYR A C 1
ATOM 725 O O . TYR A 1 87 ? -3.905 8.901 13.423 1.00 89.44 87 TYR A O 1
ATOM 733 N N . LYS A 1 88 ? -2.458 8.481 11.761 1.00 91.38 88 LYS A N 1
ATOM 734 C CA . LYS A 1 88 ? -2.766 9.684 10.990 1.00 91.38 88 LYS A CA 1
ATOM 735 C C . LYS A 1 88 ? -4.032 9.548 10.144 1.00 91.38 88 LYS A C 1
ATOM 737 O O . LYS A 1 88 ? -4.785 10.512 10.039 1.00 91.38 88 LYS A O 1
ATOM 742 N N . PHE A 1 89 ? -4.236 8.395 9.510 1.00 90.31 89 PHE A N 1
ATOM 743 C CA . PHE A 1 89 ? -5.288 8.189 8.507 1.00 90.31 89 PHE A CA 1
ATOM 744 C C . PHE A 1 89 ? -6.447 7.312 8.988 1.00 90.31 89 PHE A C 1
ATOM 746 O O . PHE A 1 89 ? -7.522 7.370 8.402 1.00 90.31 89 PHE A O 1
ATOM 753 N N . ASP A 1 90 ? -6.255 6.555 10.066 1.00 94.81 90 ASP A N 1
ATOM 754 C CA . ASP A 1 90 ? -7.286 5.783 10.762 1.00 94.81 90 ASP A CA 1
ATOM 755 C C . ASP A 1 90 ? -7.172 6.014 12.285 1.00 94.81 90 ASP A C 1
ATOM 757 O O . ASP A 1 90 ? -6.876 5.087 13.043 1.00 94.81 90 ASP A O 1
ATOM 761 N N . PRO A 1 91 ? -7.364 7.261 12.769 1.00 94.38 91 PRO A N 1
ATOM 762 C CA . PRO A 1 91 ? -7.066 7.639 14.155 1.00 94.38 91 PRO A CA 1
ATOM 763 C C . PRO A 1 91 ? -7.874 6.848 15.190 1.00 94.38 91 PRO A C 1
ATOM 765 O O . PRO A 1 91 ? -7.400 6.616 16.301 1.00 94.38 91 PRO A O 1
ATOM 768 N N . ASN A 1 92 ? -9.078 6.408 14.821 1.00 95.38 92 ASN A N 1
ATOM 769 C CA . ASN A 1 92 ? -9.930 5.597 15.683 1.00 95.38 92 ASN A CA 1
ATOM 770 C C . ASN A 1 92 ? -9.702 4.090 15.496 1.00 95.38 92 ASN A C 1
ATOM 772 O O . ASN A 1 92 ? -10.232 3.312 16.290 1.00 95.38 92 ASN A O 1
ATOM 776 N N . GLY A 1 93 ? -8.953 3.653 14.478 1.00 95.19 93 GLY A N 1
ATOM 777 C CA . GLY A 1 93 ? -8.786 2.239 14.133 1.00 95.19 93 GLY A CA 1
ATOM 778 C C . GLY A 1 93 ? -10.036 1.599 13.514 1.00 95.19 93 GLY A C 1
ATOM 779 O O . GLY A 1 93 ? -10.207 0.385 13.604 1.00 95.19 93 GLY A O 1
ATOM 780 N N . GLU A 1 94 ? -10.963 2.390 12.973 1.00 96.75 94 GLU A N 1
ATOM 781 C CA . GLU A 1 94 ? -12.233 1.898 12.42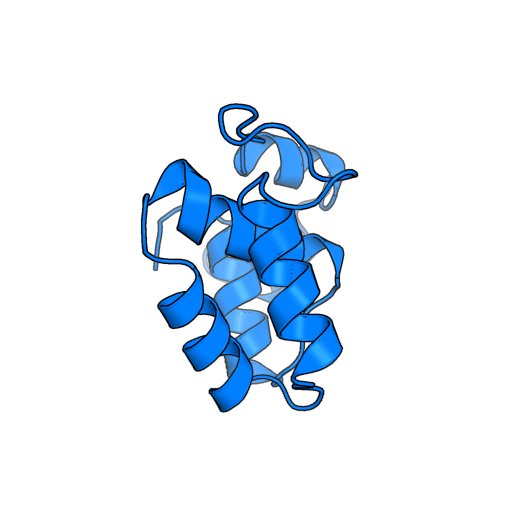7 1.00 96.75 94 GLU A CA 1
ATOM 782 C C . GLU A 1 94 ? -12.018 1.101 11.141 1.00 96.75 94 GLU A C 1
ATOM 784 O O . GLU A 1 94 ? -12.596 0.023 10.979 1.00 96.75 94 GLU A O 1
ATOM 789 N N . TYR A 1 95 ? -11.153 1.596 10.252 1.00 96.88 95 TYR A N 1
ATOM 790 C CA . TYR A 1 95 ? -10.816 0.901 9.014 1.00 96.88 95 TYR A CA 1
ATOM 791 C C . TYR A 1 95 ? -10.090 -0.415 9.309 1.00 96.88 95 TYR A C 1
ATOM 793 O O . TYR A 1 95 ? -10.457 -1.467 8.778 1.00 96.88 95 TYR A O 1
ATOM 801 N N . VAL A 1 96 ? -9.108 -0.378 10.214 1.00 96.69 96 VAL A N 1
ATOM 802 C CA . VAL A 1 96 ? -8.379 -1.570 10.654 1.00 96.69 96 VAL A CA 1
ATOM 803 C C . VAL A 1 96 ? -9.328 -2.594 11.274 1.00 96.69 96 VAL A C 1
ATOM 805 O O . VAL A 1 96 ? -9.317 -3.742 10.839 1.00 96.69 96 VAL A O 1
ATOM 808 N N . ARG A 1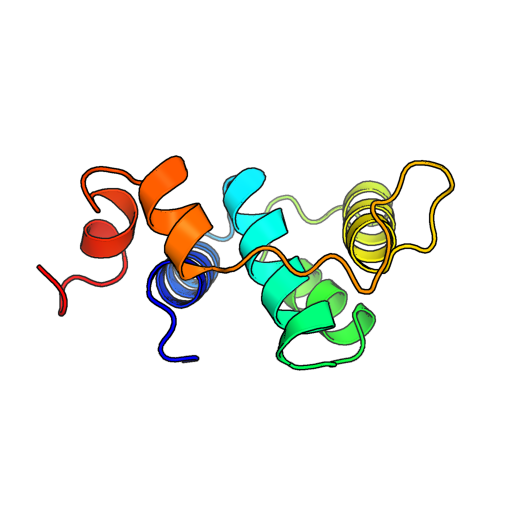 97 ? -10.187 -2.210 12.228 1.00 97.06 97 ARG A N 1
ATOM 809 C CA . ARG A 1 97 ? -11.133 -3.142 12.873 1.00 97.06 97 ARG A CA 1
ATOM 810 C C . ARG A 1 97 ? -12.159 -3.724 11.903 1.00 97.06 97 ARG A C 1
ATOM 812 O O . ARG A 1 97 ? -12.538 -4.883 12.045 1.00 97.06 97 ARG A O 1
ATOM 819 N N . ARG A 1 98 ? -12.574 -2.962 10.886 1.00 97.38 98 ARG A N 1
ATOM 820 C CA . ARG A 1 98 ? -13.490 -3.449 9.843 1.00 97.38 98 ARG A CA 1
ATOM 821 C C . ARG A 1 98 ? -12.913 -4.636 9.071 1.00 97.38 98 ARG A C 1
ATOM 823 O O . ARG A 1 98 ? -13.636 -5.591 8.801 1.00 97.38 98 ARG A O 1
ATOM 830 N N . TRP A 1 99 ? -11.634 -4.571 8.703 1.00 97.75 99 TRP A N 1
ATOM 831 C CA . TRP A 1 99 ? -10.979 -5.592 7.873 1.00 97.75 99 TRP A CA 1
ATOM 832 C C . TRP A 1 99 ? -10.201 -6.639 8.686 1.00 97.75 99 TRP A C 1
ATOM 834 O O . TRP A 1 99 ? -9.979 -7.760 8.219 1.00 97.75 99 TRP A O 1
ATOM 844 N N . LEU A 1 100 ? -9.831 -6.305 9.922 1.00 97.25 100 LEU A N 1
ATOM 845 C CA . LEU A 1 100 ? -9.185 -7.169 10.911 1.00 97.25 100 LEU A CA 1
ATOM 846 C C . LEU A 1 100 ? -10.067 -7.276 12.170 1.00 97.25 100 LEU A C 1
ATOM 848 O O . LEU A 1 100 ? -9.697 -6.747 13.222 1.00 97.25 100 LEU A O 1
ATOM 852 N N . PRO A 1 101 ? -11.233 -7.949 12.098 1.00 96.06 101 PRO A N 1
ATOM 853 C CA . PRO A 1 101 ? -12.155 -8.049 13.230 1.00 96.06 101 PRO A CA 1
ATOM 854 C C . PRO A 1 101 ? -11.535 -8.746 14.448 1.00 96.06 101 PRO A C 1
ATOM 856 O O . PRO A 1 101 ? -11.962 -8.501 15.569 1.00 96.06 101 PRO A O 1
ATOM 859 N N . GLU A 1 102 ? -10.489 -9.558 14.266 1.00 96.00 102 GLU A N 1
ATOM 860 C CA . GLU A 1 102 ? -9.735 -10.160 15.370 1.00 96.00 102 GLU A CA 1
ATOM 861 C C . GLU A 1 102 ? -8.960 -9.153 16.247 1.00 96.00 102 GLU A C 1
ATOM 863 O O . GLU A 1 102 ? -8.425 -9.545 17.282 1.00 96.00 102 GLU A O 1
ATOM 868 N N . LEU A 1 103 ? -8.860 -7.886 15.826 1.00 93.06 103 LEU A N 1
ATOM 869 C CA . LEU A 1 103 ? -8.225 -6.787 16.566 1.00 93.06 103 LEU A CA 1
ATOM 870 C C . LEU A 1 103 ? -9.246 -5.832 17.212 1.00 93.06 103 LEU A C 1
ATOM 872 O O . LEU A 1 103 ? -8.860 -4.747 17.654 1.00 93.06 103 LEU A O 1
ATOM 876 N N . SER A 1 104 ? -10.536 -6.189 17.193 1.00 81.88 104 SER A N 1
ATOM 877 C CA . SER A 1 104 ? -11.624 -5.365 17.741 1.00 81.88 104 SER A CA 1
ATOM 878 C C . SER A 1 104 ? -11.827 -5.549 19.236 1.00 81.88 104 SER A C 1
ATOM 880 O O . SER A 1 104 ? -11.689 -6.694 19.718 1.00 81.88 104 SER A O 1
#

Radius of gyration: 13.32 Å; chains: 1; bounding box: 29×26×35 Å

Foldseek 3Di:
DPPQLLLQLQVQCQQVPLDGDPLSVLLNLLCCCQVVVHDLVVVLVVNCVRHPPNDPVVSVVSNCLSCCNDPPHDHSNPRDDSVVSCCVVVVPC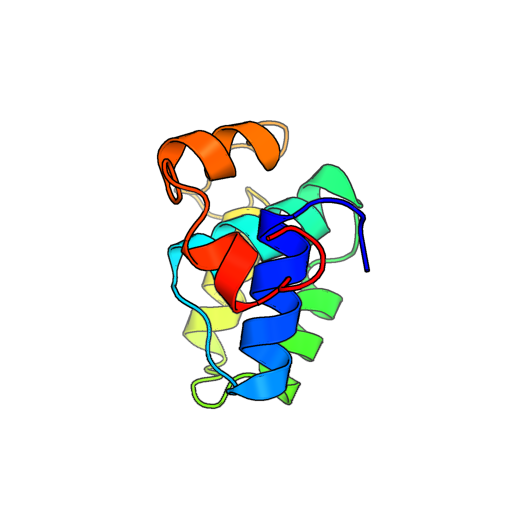PSSCVSPVVVD

Sequence (104 aa):
RTGYPLVDAGMRELWATGWLHDRIRVVVSSFFVKVLQLPWRWGMKYFWDTLLDADLESDALGWQYITGTLPDSREFDRIDNPQFEGYKFDPNGEYVRRWLPELS

InterPro domains:
  IPR002081 Cryptochrome/DNA photolyase class 1 [PR00147] (2-18)
  IPR002081 Cryptochrome/DNA photolyase class 1 [PR00147] (22-40)
  IPR002081 Cryptochrome/DNA photolyase class 1 [PR00147] (61-75)
  IPR002081 Cryptochrome/DNA photolyase class 1 [PTHR11455] (1-104)
  IPR005101 Cryptochrome/DNA photolyase, FAD-binding domain [PF03441] (1-104)
  IPR018394 Cryptochrome/DNA photolyase class 1, conserved site, C-terminal [PS00394] (2-14)
  IPR018394 Cryptochrome/DNA photolyase class 1, conserved site, C-terminal [PS00691] (22-41)
  IPR036134 Cryptochrome/DNA photolyase, FAD-binding domain-like superfamily [SSF48173] (1-103)

Secondary structure (DSSP, 8-state):
--S-HHHHHHHHHHHHHS---HHHHHHHHHIIIIIS---HHHHHHHHHHH-TT--HHHHHHHHHHHTT-STTPPPTT----HHHHHHHH-TTSHHHHHH-GGG-

Organism: Capsella bursa-pastoris (NCBI:txid3719)